Protein AF-A0A3D4ZQ65-F1 (afdb_monomer_lite)

Secondary structure (DSSP, 8-state):
--TTHHHHHHHHHTT----PPPTTPPPPPHHHHHHHHHHHHHTT------SSS---

pLDDT: mean 83.04, std 14.14, range [46.53, 92.19]

Foldseek 3Di:
DDPPQLVLLLCVQLVHCSDADDPPDHHDDPVSNLVSVVVCVVVVRHGPDDDDDDDD

Radius of gyration: 10.9 Å; chains: 1; bounding box: 28×18×26 Å

Structure (mmCIF, N/CA/C/O backbone):
data_AF-A0A3D4ZQ65-F1
#
_entry.id   AF-A0A3D4ZQ65-F1
#
loop_
_atom_site.group_PDB
_atom_site.id
_atom_site.type_symbol
_atom_site.label_atom_id
_atom_site.label_alt_id
_atom_site.label_comp_id
_atom_site.label_asym_id
_atom_site.label_entity_id
_atom_site.label_seq_id
_atom_site.pdbx_PDB_ins_code
_atom_site.Cartn_x
_atom_site.Cartn_y
_atom_site.Cartn_z
_atom_site.occupancy
_atom_site.B_iso_or_equiv
_atom_site.auth_seq_id
_atom_site.auth_comp_id
_atom_site.auth_asym_id
_atom_site.auth_atom_id
_atom_site.pdbx_PDB_model_num
ATOM 1 N N . GLN A 1 1 ? 1.849 2.722 8.642 1.00 80.94 1 GLN A N 1
ATOM 2 C CA . GLN A 1 1 ? 0.461 2.252 8.901 1.00 80.94 1 GLN A CA 1
ATOM 3 C C . GLN A 1 1 ? 0.478 0.774 9.29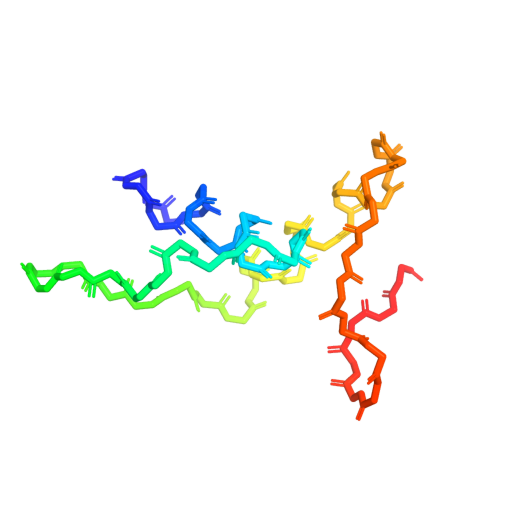2 1.00 80.94 1 GLN A C 1
ATOM 5 O O . GLN A 1 1 ? 1.471 0.115 9.012 1.00 80.94 1 GLN A O 1
ATOM 10 N N . VAL A 1 2 ? -0.582 0.267 9.939 1.00 85.19 2 VAL A N 1
ATOM 11 C CA . VAL A 1 2 ? -0.700 -1.140 10.385 1.00 85.19 2 VAL A CA 1
ATOM 12 C C . VAL A 1 2 ? -1.305 -2.050 9.311 1.00 85.19 2 VAL A C 1
ATOM 14 O O . VAL A 1 2 ? -2.017 -1.588 8.418 1.00 85.19 2 VAL A O 1
ATOM 17 N N . ASN A 1 3 ? -1.063 -3.357 9.419 1.00 87.12 3 ASN A N 1
ATOM 18 C CA . ASN A 1 3 ? -1.718 -4.362 8.578 1.00 87.12 3 ASN A CA 1
ATOM 19 C C . ASN A 1 3 ? -3.243 -4.334 8.777 1.00 87.12 3 ASN A C 1
ATOM 21 O O . ASN A 1 3 ? -3.692 -4.104 9.901 1.00 87.12 3 ASN A O 1
ATOM 25 N N . PRO A 1 4 ? -4.055 -4.592 7.731 1.00 87.62 4 PRO A N 1
ATOM 26 C CA . PRO A 1 4 ? -3.723 -5.048 6.369 1.00 87.62 4 PRO A CA 1
ATOM 27 C C . PRO A 1 4 ? -3.475 -3.945 5.315 1.00 87.62 4 PRO A C 1
ATOM 29 O O . PRO A 1 4 ? -3.347 -4.268 4.133 1.00 87.62 4 PRO A O 1
ATOM 32 N N . ILE A 1 5 ? -3.423 -2.665 5.699 1.00 91.75 5 ILE A N 1
ATOM 33 C CA . ILE A 1 5 ? -3.421 -1.532 4.751 1.00 91.75 5 ILE A CA 1
ATOM 34 C C . ILE A 1 5 ? -2.225 -1.576 3.770 1.00 91.75 5 ILE A C 1
ATOM 36 O O . ILE A 1 5 ? -2.461 -1.524 2.560 1.00 91.75 5 ILE A O 1
ATOM 40 N N . PRO A 1 6 ? -0.960 -1.752 4.217 1.00 90.81 6 PRO A N 1
ATOM 41 C CA . PRO A 1 6 ? 0.185 -1.760 3.302 1.00 90.81 6 PRO A CA 1
ATOM 42 C C . PRO A 1 6 ? 0.175 -2.950 2.337 1.00 90.81 6 PRO A C 1
ATOM 44 O O . PRO A 1 6 ? 0.508 -2.806 1.166 1.00 90.81 6 PRO A O 1
ATOM 47 N N . ILE A 1 7 ? -0.262 -4.121 2.813 1.00 92.19 7 ILE A N 1
ATOM 48 C CA . ILE A 1 7 ? -0.299 -5.351 2.012 1.00 92.19 7 ILE A CA 1
ATOM 49 C C . ILE A 1 7 ? -1.306 -5.204 0.875 1.00 92.19 7 ILE A C 1
ATOM 51 O O . ILE A 1 7 ? -0.989 -5.490 -0.276 1.00 92.19 7 ILE A O 1
ATOM 55 N N . LYS A 1 8 ? -2.511 -4.711 1.179 1.00 92.06 8 LYS A N 1
ATOM 56 C CA . LYS A 1 8 ? -3.528 -4.472 0.150 1.00 92.06 8 LYS A CA 1
ATOM 57 C C . LYS A 1 8 ? -3.048 -3.478 -0.900 1.00 92.06 8 LYS A C 1
ATOM 59 O O . LYS A 1 8 ? -3.250 -3.719 -2.088 1.00 92.06 8 LYS A O 1
ATOM 64 N N . GLN A 1 9 ? -2.369 -2.414 -0.475 1.00 92.06 9 GLN A N 1
ATOM 65 C CA . GLN A 1 9 ? -1.817 -1.442 -1.408 1.00 92.06 9 GLN A CA 1
ATOM 66 C C . GLN A 1 9 ? -0.739 -2.055 -2.304 1.00 92.06 9 GLN A C 1
ATOM 68 O O . GLN A 1 9 ? -0.786 -1.860 -3.514 1.00 92.06 9 GLN A O 1
ATOM 73 N N . ALA A 1 10 ? 0.181 -2.845 -1.749 1.00 91.31 10 ALA A N 1
ATOM 74 C CA . ALA A 1 10 ? 1.200 -3.545 -2.529 1.00 91.31 10 ALA A CA 1
ATOM 75 C C . ALA A 1 10 ? 0.588 -4.513 -3.554 1.00 91.31 10 ALA A C 1
ATOM 77 O O . ALA A 1 10 ? 1.026 -4.555 -4.699 1.00 91.31 10 ALA A O 1
ATOM 78 N N . MET A 1 11 ? -0.464 -5.248 -3.180 1.00 92.19 11 MET A N 1
ATOM 79 C CA . MET A 1 11 ? -1.175 -6.138 -4.106 1.00 92.19 11 MET A CA 1
ATOM 80 C C . MET A 1 11 ? -1.833 -5.353 -5.246 1.00 92.19 11 MET A C 1
ATOM 82 O O . MET A 1 11 ? -1.669 -5.717 -6.408 1.00 92.19 11 MET A O 1
ATOM 86 N N . ASN A 1 12 ? -2.506 -4.241 -4.936 1.00 91.19 12 ASN A N 1
ATOM 87 C CA . ASN A 1 12 ? -3.083 -3.361 -5.955 1.00 91.19 12 ASN A CA 1
ATOM 88 C C . ASN A 1 12 ? -2.007 -2.771 -6.882 1.00 91.19 12 ASN A C 1
ATOM 90 O O . ASN A 1 12 ? -2.178 -2.772 -8.100 1.00 91.19 12 ASN A O 1
ATOM 94 N N . LEU A 1 13 ? -0.875 -2.327 -6.326 1.00 88.75 13 LEU A N 1
ATOM 95 C CA . LEU A 1 13 ? 0.272 -1.850 -7.101 1.00 88.75 13 LEU A CA 1
ATOM 96 C C . LEU A 1 13 ? 0.846 -2.954 -7.991 1.00 88.75 13 LEU A C 1
ATOM 98 O O . LEU A 1 13 ? 1.173 -2.680 -9.135 1.00 88.75 13 LEU A O 1
ATOM 102 N N . ALA A 1 14 ? 0.904 -4.201 -7.529 1.00 89.19 14 ALA A N 1
ATOM 103 C CA . ALA A 1 14 ? 1.369 -5.340 -8.320 1.00 89.19 14 ALA A CA 1
ATOM 104 C C . ALA A 1 14 ? 0.366 -5.815 -9.398 1.00 89.19 14 ALA A C 1
ATOM 106 O O . ALA A 1 14 ? 0.564 -6.863 -10.007 1.00 89.19 14 ALA A O 1
ATOM 107 N N . GLY A 1 15 ? -0.721 -5.070 -9.638 1.00 87.94 15 GLY A N 1
ATOM 108 C CA . GLY A 1 15 ? -1.723 -5.381 -10.663 1.00 87.94 15 GLY A CA 1
ATOM 109 C C . GLY A 1 15 ? -2.826 -6.341 -10.208 1.00 87.94 15 GLY A C 1
ATOM 110 O O . GLY A 1 15 ? -3.678 -6.728 -11.011 1.00 87.94 15 GLY A O 1
ATOM 111 N N . TRP A 1 16 ? -2.859 -6.709 -8.926 1.00 88.62 16 TRP A N 1
ATOM 112 C CA . TRP A 1 16 ? -3.924 -7.535 -8.361 1.00 88.62 16 TRP A CA 1
ATOM 113 C C . TRP A 1 16 ? -5.135 -6.672 -8.004 1.00 88.62 16 TRP A C 1
ATOM 115 O O . TRP A 1 16 ? -5.007 -5.530 -7.586 1.00 88.62 16 TRP A O 1
ATOM 125 N N . ARG A 1 17 ? -6.350 -7.214 -8.112 1.00 88.81 17 ARG A N 1
ATOM 126 C CA . ARG A 1 17 ? -7.586 -6.496 -7.750 1.00 88.81 17 ARG A CA 1
ATO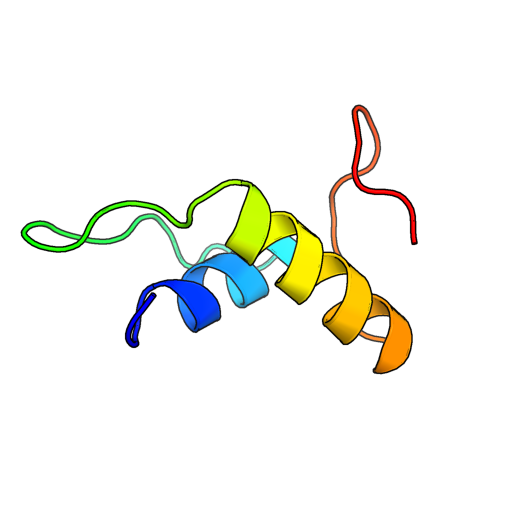M 127 C C . ARG A 1 17 ? -7.960 -6.742 -6.282 1.00 88.81 17 ARG A C 1
ATOM 129 O O . ARG A 1 17 ? -9.018 -7.297 -6.002 1.00 88.81 17 ARG A O 1
ATOM 136 N N . ALA A 1 18 ? -7.086 -6.363 -5.345 1.00 90.38 18 ALA A N 1
ATOM 137 C CA . ALA A 1 18 ? -7.285 -6.595 -3.906 1.00 90.38 18 ALA A CA 1
ATOM 138 C C . ALA A 1 18 ? -8.365 -5.689 -3.275 1.00 90.38 18 ALA A C 1
ATOM 140 O O . ALA A 1 18 ? -8.838 -5.962 -2.167 1.00 90.38 18 ALA A O 1
ATOM 141 N N . GLY A 1 19 ? -8.783 -4.642 -3.994 1.00 88.75 19 GLY A N 1
ATOM 142 C CA . GLY A 1 19 ? -9.843 -3.726 -3.577 1.00 88.75 19 GLY A CA 1
ATOM 143 C C . GLY A 1 19 ? -9.429 -2.809 -2.417 1.00 88.75 19 GLY A C 1
ATOM 144 O O . GLY A 1 19 ? -8.294 -2.887 -1.936 1.00 88.75 19 GLY A O 1
ATOM 145 N N . PRO A 1 20 ? -10.334 -1.920 -1.970 1.00 90.06 20 PRO A N 1
ATOM 146 C CA . PRO A 1 20 ? -10.042 -0.966 -0.906 1.00 90.06 20 PRO A CA 1
ATOM 147 C C . PRO A 1 20 ? -10.006 -1.619 0.485 1.00 90.06 20 PRO A C 1
ATOM 149 O O . PRO A 1 20 ? -10.403 -2.780 0.706 1.00 90.06 20 PRO A O 1
ATOM 152 N N . CYS A 1 21 ? -9.543 -0.853 1.469 1.00 89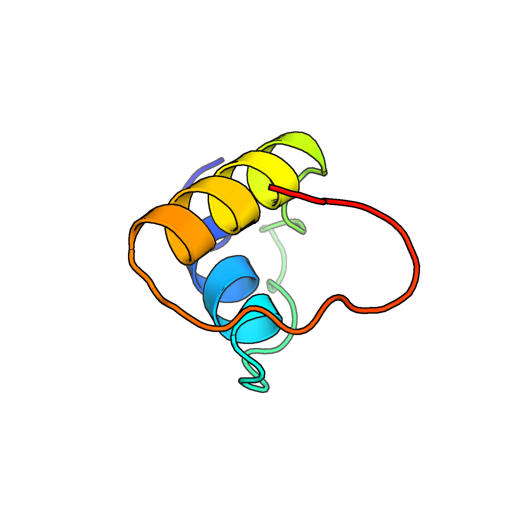.50 21 CYS A N 1
ATOM 153 C CA . CYS A 1 21 ? -9.746 -1.211 2.867 1.00 89.50 21 CYS A CA 1
ATOM 154 C C . CYS A 1 21 ? -11.216 -1.000 3.264 1.00 89.50 21 CYS A C 1
ATOM 156 O O . CYS A 1 21 ? -11.892 -0.105 2.766 1.00 89.50 21 CYS A O 1
ATOM 158 N N . ARG A 1 22 ? -11.742 -1.865 4.143 1.00 91.94 22 ARG A N 1
ATOM 159 C CA . ARG A 1 22 ? -13.066 -1.637 4.739 1.00 91.94 22 ARG A CA 1
ATOM 160 C C . ARG A 1 22 ? -12.888 -0.843 6.022 1.00 91.94 22 ARG A C 1
ATOM 162 O O . ARG A 1 22 ? -11.938 -1.093 6.765 1.00 91.94 22 ARG A O 1
ATOM 169 N N . LEU A 1 23 ? -13.844 0.035 6.304 1.00 91.12 23 LEU A N 1
ATOM 170 C CA . LEU A 1 23 ? -13.915 0.741 7.579 1.00 91.12 23 LEU A CA 1
ATOM 171 C C . LEU A 1 23 ? -13.856 -0.259 8.754 1.00 91.12 23 LEU A C 1
ATOM 173 O O . LEU A 1 23 ? -14.413 -1.356 8.642 1.00 91.12 23 LEU A O 1
ATOM 177 N N . PRO A 1 24 ? -13.160 0.079 9.854 1.00 89.44 24 PRO A N 1
ATOM 178 C CA . PRO A 1 24 ? -12.630 1.406 10.203 1.00 89.44 24 PRO A CA 1
ATOM 179 C C . PRO A 1 24 ? -11.268 1.743 9.571 1.00 89.44 24 PRO A C 1
ATOM 181 O O . PRO A 1 24 ? -10.722 2.812 9.829 1.00 89.44 24 PRO A O 1
ATOM 184 N N . LEU A 1 25 ? -10.697 0.840 8.772 1.00 88.25 25 LEU A N 1
ATOM 185 C CA . LEU A 1 25 ? -9.400 1.052 8.140 1.00 88.25 25 LEU A CA 1
ATOM 186 C C . LEU A 1 25 ? -9.519 2.021 6.964 1.00 88.25 25 LEU A C 1
ATOM 188 O O . LEU A 1 25 ? -10.483 1.976 6.200 1.00 88.25 25 LEU A O 1
ATOM 192 N N . THR A 1 26 ? -8.505 2.864 6.817 1.00 88.12 26 THR A N 1
ATOM 193 C CA . THR A 1 26 ? -8.386 3.852 5.745 1.00 88.12 26 THR A CA 1
ATOM 194 C C . THR A 1 26 ? -7.394 3.394 4.677 1.00 88.12 26 THR A C 1
ATOM 196 O O . THR A 1 26 ? -6.709 2.381 4.833 1.00 88.12 26 THR A O 1
ATOM 199 N N . GLU A 1 27 ? -7.325 4.137 3.574 1.00 88.75 27 GLU A N 1
ATOM 200 C CA . GLU A 1 27 ? -6.371 3.874 2.498 1.00 88.75 27 GLU A CA 1
ATOM 201 C C . GLU A 1 27 ? -4.919 4.147 2.918 1.00 88.75 27 GLU A C 1
ATOM 203 O O . GLU A 1 27 ? -4.634 4.830 3.911 1.00 88.75 27 GLU A O 1
ATOM 208 N N . ALA A 1 28 ? -3.978 3.577 2.164 1.00 88.44 28 ALA A N 1
ATOM 209 C CA . ALA A 1 28 ? -2.561 3.820 2.389 1.00 88.44 28 ALA A CA 1
ATOM 210 C C . ALA A 1 28 ? -2.224 5.302 2.154 1.00 88.44 28 ALA A C 1
ATOM 212 O O . ALA A 1 28 ? -2.667 5.898 1.172 1.00 88.44 28 ALA A O 1
ATOM 213 N N . SER A 1 29 ? -1.417 5.896 3.034 1.00 89.94 29 SER A N 1
ATOM 214 C CA . SER A 1 29 ? -0.900 7.246 2.822 1.00 89.94 29 SER A CA 1
ATOM 215 C C . SER A 1 29 ? 0.046 7.274 1.621 1.00 89.94 29 SER A C 1
ATOM 217 O O . SER A 1 29 ? 0.643 6.259 1.251 1.00 89.94 29 SER A O 1
ATOM 219 N N . GLU A 1 30 ? 0.231 8.448 1.022 1.00 88.31 30 GLU A N 1
ATOM 220 C CA . GLU A 1 30 ? 1.154 8.610 -0.106 1.00 88.31 30 GLU A CA 1
ATOM 221 C C . GLU A 1 30 ? 2.593 8.209 0.237 1.00 88.31 30 GLU A C 1
ATOM 223 O O . GLU A 1 30 ? 3.294 7.633 -0.591 1.00 88.31 30 GLU A O 1
ATOM 228 N N . GLU A 1 31 ? 3.035 8.484 1.465 1.00 89.88 31 GLU A N 1
ATOM 229 C CA . GLU A 1 31 ? 4.358 8.091 1.949 1.00 89.88 31 GLU A CA 1
ATOM 230 C C . GLU A 1 31 ? 4.515 6.569 1.998 1.00 89.88 31 GLU A C 1
ATOM 232 O O . GLU A 1 31 ? 5.495 6.035 1.480 1.00 89.88 31 GLU A O 1
ATOM 237 N N . VAL A 1 32 ? 3.511 5.862 2.528 1.00 88.44 32 VAL A N 1
ATOM 238 C CA . VAL A 1 32 ? 3.495 4.393 2.538 1.00 88.44 32 VAL A CA 1
ATOM 239 C C . VAL A 1 32 ? 3.445 3.851 1.109 1.00 88.44 32 VAL A C 1
ATOM 241 O O . VAL A 1 32 ? 4.135 2.885 0.802 1.00 88.44 32 VAL A O 1
ATOM 244 N N . CYS A 1 33 ? 2.701 4.492 0.202 1.00 88.62 33 CYS A N 1
ATOM 245 C CA . CYS A 1 33 ? 2.677 4.107 -1.210 1.00 88.62 33 CYS A CA 1
ATOM 246 C C . CYS A 1 33 ? 4.051 4.254 -1.878 1.00 88.62 33 CYS A C 1
ATOM 248 O O . CYS A 1 33 ? 4.461 3.358 -2.613 1.00 88.62 33 CYS A O 1
ATOM 250 N N . ARG A 1 34 ? 4.764 5.355 -1.610 1.00 89.38 34 ARG A N 1
ATOM 251 C CA . ARG A 1 34 ? 6.128 5.594 -2.107 1.00 89.38 34 ARG A CA 1
ATOM 252 C C . A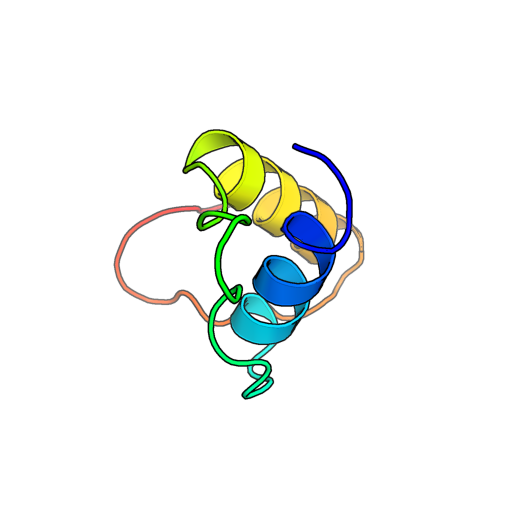RG A 1 34 ? 7.111 4.555 -1.599 1.00 89.38 34 ARG A C 1
ATOM 254 O O . ARG A 1 34 ? 7.881 4.012 -2.385 1.00 89.38 34 ARG A O 1
ATOM 261 N N . GLN A 1 35 ? 7.081 4.289 -0.295 1.00 90.12 35 GLN A N 1
ATOM 262 C CA . GLN A 1 35 ? 7.961 3.300 0.311 1.00 90.12 35 GLN A CA 1
ATOM 263 C C . GLN A 1 35 ? 7.695 1.911 -0.277 1.00 90.12 35 GLN A C 1
ATOM 265 O O . GLN A 1 35 ? 8.633 1.252 -0.706 1.00 90.12 35 GLN A O 1
ATOM 270 N N . LEU A 1 36 ? 6.427 1.501 -0.384 1.00 90.00 36 LEU A N 1
ATOM 271 C CA . LEU A 1 36 ? 6.067 0.214 -0.982 1.00 90.00 36 LEU A CA 1
ATOM 272 C C . LEU A 1 36 ? 6.529 0.110 -2.436 1.00 90.00 36 LEU A C 1
ATOM 274 O O . LEU A 1 36 ? 7.102 -0.907 -2.796 1.00 90.00 36 LEU A O 1
ATOM 278 N N . ALA A 1 37 ? 6.336 1.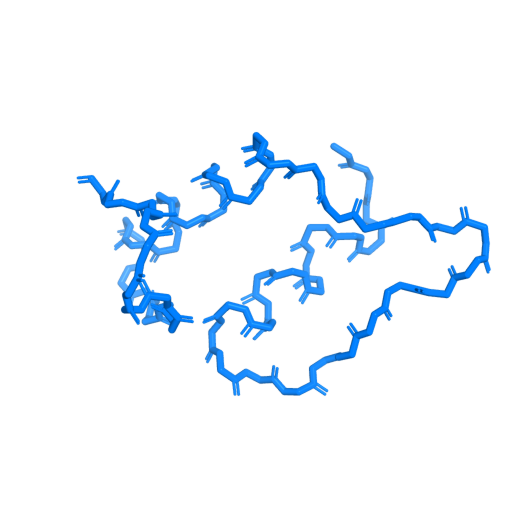148 -3.253 1.00 88.25 37 ALA A N 1
ATOM 279 C CA . ALA A 1 37 ? 6.789 1.137 -4.642 1.00 88.25 37 ALA A CA 1
ATOM 280 C C . ALA A 1 37 ? 8.314 0.950 -4.749 1.00 88.25 37 ALA A C 1
ATOM 282 O O . ALA A 1 37 ? 8.768 0.081 -5.489 1.00 88.25 37 ALA A O 1
ATOM 283 N N . ARG A 1 38 ? 9.098 1.698 -3.960 1.00 89.38 38 ARG A N 1
ATOM 284 C CA . ARG A 1 38 ? 10.567 1.574 -3.931 1.00 89.38 38 ARG A CA 1
ATOM 285 C C . ARG A 1 38 ? 11.024 0.179 -3.519 1.00 89.38 38 ARG A C 1
ATOM 287 O O . ARG A 1 38 ? 11.861 -0.415 -4.192 1.00 89.38 38 ARG A O 1
ATOM 294 N N . GLU A 1 39 ? 10.452 -0.356 -2.443 1.00 91.75 39 GLU A N 1
ATOM 295 C CA . GLU A 1 39 ? 10.804 -1.694 -1.959 1.00 91.75 39 GLU A CA 1
ATOM 296 C C . GLU A 1 39 ? 10.382 -2.781 -2.953 1.00 91.75 39 GLU A C 1
ATOM 298 O O . GLU A 1 39 ? 11.134 -3.715 -3.212 1.00 91.75 39 GLU A O 1
ATOM 303 N N . MET A 1 40 ? 9.211 -2.647 -3.578 1.00 90.69 40 MET A N 1
ATOM 304 C CA . MET A 1 40 ? 8.753 -3.580 -4.609 1.00 90.69 40 MET A CA 1
ATOM 305 C C . MET A 1 40 ? 9.693 -3.589 -5.818 1.00 90.69 40 MET A C 1
ATOM 307 O O . MET A 1 40 ? 10.044 -4.671 -6.284 1.00 90.69 40 MET A O 1
ATOM 311 N N . VAL A 1 41 ? 10.166 -2.423 -6.275 1.00 88.19 41 VAL A N 1
ATOM 312 C CA . VAL A 1 41 ? 11.169 -2.334 -7.350 1.00 88.19 41 VAL A CA 1
ATOM 313 C C . VAL A 1 41 ? 12.496 -2.969 -6.926 1.00 88.19 41 VAL A C 1
ATOM 315 O O . VAL A 1 41 ? 13.049 -3.759 -7.687 1.00 88.19 41 VAL A O 1
ATOM 318 N N . SER A 1 42 ? 12.975 -2.687 -5.709 1.00 90.81 42 SER A N 1
ATOM 319 C CA . SER A 1 42 ? 14.190 -3.299 -5.141 1.00 90.81 42 SER A CA 1
ATOM 320 C C . S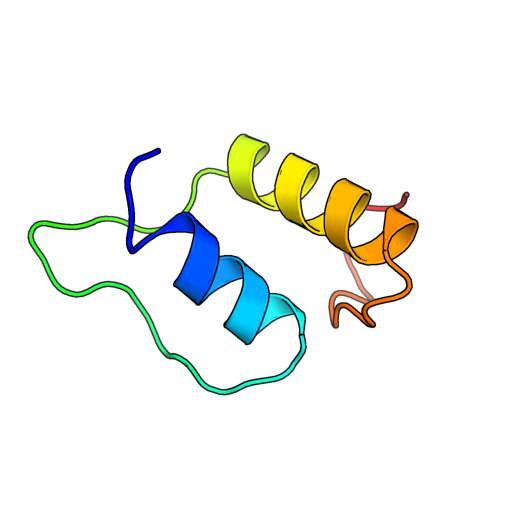ER A 1 42 ? 14.113 -4.833 -5.119 1.00 90.81 42 SER A C 1
ATOM 322 O O . SER A 1 42 ? 15.085 -5.525 -5.415 1.00 90.81 42 SER A O 1
ATOM 324 N N . LEU A 1 43 ? 12.922 -5.373 -4.846 1.00 91.81 43 LEU A N 1
ATOM 325 C CA . LEU A 1 43 ? 12.639 -6.809 -4.834 1.00 91.81 43 LEU A CA 1
ATOM 326 C C . LEU A 1 43 ? 12.338 -7.398 -6.226 1.00 91.81 43 LEU A C 1
ATOM 328 O O . LEU A 1 43 ? 12.066 -8.594 -6.331 1.00 91.81 43 LEU A O 1
ATOM 332 N N . GLY A 1 44 ? 12.354 -6.590 -7.291 1.00 88.94 44 GLY A N 1
ATOM 333 C CA . GLY A 1 44 ? 12.035 -7.027 -8.653 1.00 88.94 44 GLY A CA 1
ATOM 334 C C . GLY A 1 44 ? 10.553 -7.345 -8.884 1.00 88.94 44 GLY A C 1
ATOM 335 O O . GLY A 1 44 ? 10.215 -8.046 -9.837 1.00 88.94 44 GLY A O 1
ATOM 336 N N . ILE A 1 45 ? 9.658 -6.854 -8.022 1.00 88.12 45 ILE A N 1
ATOM 337 C CA . ILE A 1 45 ? 8.208 -7.012 -8.151 1.00 88.12 45 ILE A CA 1
ATOM 338 C C . ILE A 1 45 ? 7.678 -5.910 -9.082 1.00 88.12 45 ILE A C 1
ATOM 340 O O . ILE A 1 45 ? 7.791 -4.728 -8.747 1.00 88.12 45 ILE A O 1
ATOM 344 N N . PRO A 1 46 ? 7.051 -6.252 -10.223 1.00 81.31 46 PRO A N 1
ATOM 345 C CA . PRO A 1 46 ? 6.457 -5.255 -11.105 1.00 81.31 46 PRO A CA 1
ATOM 346 C C . PRO A 1 46 ? 5.331 -4.495 -10.394 1.00 81.31 46 PRO A C 1
ATOM 348 O O . PRO A 1 46 ? 4.404 -5.115 -9.875 1.00 81.31 46 PRO A O 1
ATOM 351 N N . CYS A 1 47 ? 5.376 -3.161 -10.397 1.00 77.25 47 CYS A N 1
ATOM 352 C CA . CYS A 1 47 ? 4.291 -2.318 -9.896 1.00 77.25 47 CYS A CA 1
ATOM 353 C C . CYS A 1 47 ? 3.704 -1.437 -11.016 1.00 77.25 47 CYS A C 1
ATOM 355 O O . CYS A 1 47 ? 4.398 -0.638 -11.643 1.00 77.25 47 CYS A O 1
ATOM 357 N N . ALA A 1 48 ? 2.404 -1.568 -11.273 1.00 67.50 48 ALA A N 1
ATOM 358 C CA . ALA A 1 48 ? 1.650 -0.831 -12.276 1.00 67.50 48 ALA A CA 1
ATOM 359 C C . ALA A 1 48 ? 1.264 0.572 -11.769 1.00 67.50 48 ALA A C 1
ATOM 361 O O . ALA A 1 48 ? 0.143 0.812 -11.321 1.00 67.50 48 ALA A O 1
ATOM 362 N N . LYS A 1 49 ? 2.198 1.521 -11.876 1.00 58.03 49 LYS A N 1
ATOM 363 C CA . LYS A 1 49 ? 1.899 2.958 -11.983 1.00 58.03 49 LYS A CA 1
ATOM 364 C C . LYS A 1 49 ? 2.809 3.599 -13.029 1.00 58.03 49 LYS A C 1
ATOM 366 O O . LYS A 1 49 ? 3.767 4.291 -12.715 1.00 58.03 49 LYS A O 1
ATOM 371 N N . THR A 1 50 ? 2.475 3.379 -14.294 1.00 48.12 50 THR A N 1
ATOM 372 C CA . THR A 1 50 ? 2.993 4.159 -15.422 1.00 48.12 50 THR A CA 1
ATOM 373 C C . THR A 1 50 ? 2.008 5.303 -15.671 1.00 48.12 50 THR A C 1
ATOM 375 O O . THR A 1 50 ? 0.858 5.039 -16.013 1.00 48.12 50 THR A O 1
ATOM 378 N N . GLY A 1 51 ? 2.421 6.560 -15.453 1.00 49.75 51 GLY A N 1
ATOM 379 C CA . GLY A 1 51 ? 1.614 7.740 -15.819 1.00 49.75 51 GLY A CA 1
ATOM 380 C C . GLY A 1 51 ? 1.448 8.860 -14.782 1.00 49.75 51 GLY A C 1
ATOM 381 O O . GLY A 1 51 ? 0.602 9.723 -14.989 1.00 49.75 51 GLY A O 1
ATOM 382 N N . GLY A 1 52 ? 2.227 8.892 -13.694 1.00 48.56 52 GLY A N 1
ATOM 383 C CA . GLY A 1 52 ? 2.213 10.026 -12.759 1.00 48.56 52 GLY A CA 1
ATOM 384 C C . GLY A 1 52 ? 2.765 9.693 -11.376 1.00 48.56 52 GLY A C 1
ATOM 385 O O . GLY A 1 52 ? 1.994 9.597 -10.429 1.00 48.56 52 GLY A O 1
ATOM 386 N N . GLY A 1 53 ? 4.086 9.501 -11.284 1.00 49.59 53 GLY A N 1
ATOM 387 C CA . GLY A 1 53 ? 4.869 9.514 -10.042 1.00 49.59 53 GLY A CA 1
ATOM 388 C C . GLY A 1 53 ? 4.635 8.363 -9.057 1.00 49.59 53 GLY A C 1
ATOM 389 O O . GLY A 1 53 ? 3.676 8.374 -8.292 1.00 49.59 53 GLY A O 1
ATOM 390 N N . TYR A 1 54 ? 5.569 7.409 -9.032 1.00 51.41 54 TYR A N 1
ATOM 391 C CA . TYR A 1 54 ? 6.633 7.341 -8.018 1.00 51.41 54 TYR A CA 1
ATOM 392 C C . TYR A 1 54 ? 7.758 6.499 -8.608 1.00 51.41 54 TYR A C 1
ATOM 394 O O . TYR A 1 54 ? 7.795 5.281 -8.440 1.00 51.41 54 TYR A O 1
ATOM 402 N N . ASP A 1 55 ? 8.614 7.176 -9.364 1.00 47.00 55 ASP A N 1
ATOM 403 C CA . ASP A 1 55 ? 9.812 6.584 -9.935 1.00 47.00 55 ASP A CA 1
ATOM 404 C C . ASP A 1 55 ? 10.722 6.081 -8.803 1.00 47.00 55 ASP A C 1
ATOM 406 O O . ASP A 1 55 ? 10.792 6.689 -7.724 1.00 47.00 55 ASP A O 1
ATOM 410 N N . ALA A 1 56 ? 11.345 4.927 -9.048 1.00 46.53 56 ALA A N 1
ATOM 411 C CA . ALA A 1 56 ? 12.442 4.413 -8.238 1.00 46.53 56 ALA A CA 1
ATOM 412 C C . ALA A 1 56 ? 13.598 5.420 -8.200 1.00 46.53 56 ALA A C 1
ATOM 414 O O . ALA A 1 56 ? 13.893 6.012 -9.264 1.00 46.53 56 ALA A O 1
#

Sequence (56 aa):
QVNPIPIKQAMNLAGWRAGPCRLPLTEASEEVCRQLAREMVSLGIPCAKTGGGYDA